Protein AF-A0A512TPG3-F1 (afdb_monomer)

pLDDT: mean 73.17, std 17.02, 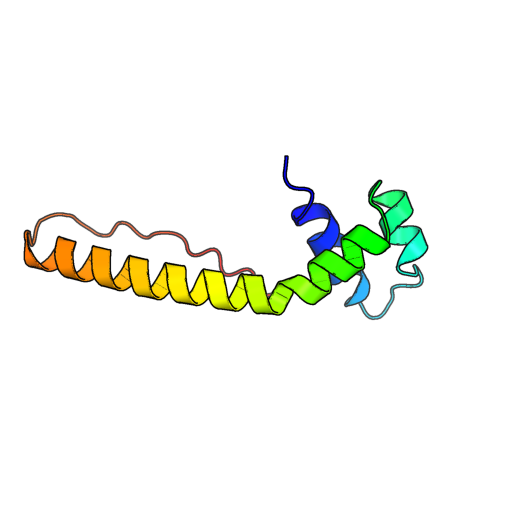range [34.97, 93.75]

Organism: Clostridium butyricum (NCBI:txid1492)

Radius of gyration: 18.5 Å; Cα contacts (8 Å, |Δi|>4): 23; chains: 1; bounding box: 44×24×42 Å

Nearest PDB structures (foldseek):
  8ejv-assembly1_B  TM=5.593E-01  e=1.481E+00  Pseudomonas putida KT2440
  5mym-assembly2_C  TM=3.836E-01  e=3.226E+00  Mycobacterium tuberculosis H37Rv
  7k1c-assembly1_B  TM=3.914E-01  e=5.420E+00  Pseudomonas putida DOT-T1E

Solvent-accessible surface area (backbone atoms only — not comparable to full-atom values): 5281 Å² total; per-residue (Å²): 131,83,65,60,65,60,50,48,52,50,56,51,54,68,68,43,92,83,57,85,71,51,71,64,59,51,22,57,74,69,74,47,55,64,71,56,45,54,49,53,58,70,40,43,62,59,49,52,53,48,54,50,53,50,49,54,50,47,52,51,53,48,50,58,51,52,75,75,49,95,77,78,78,86,77,80,74,79,77,77,77,84,81,127

Sequence (84 aa):
MSSGWKFQVIQ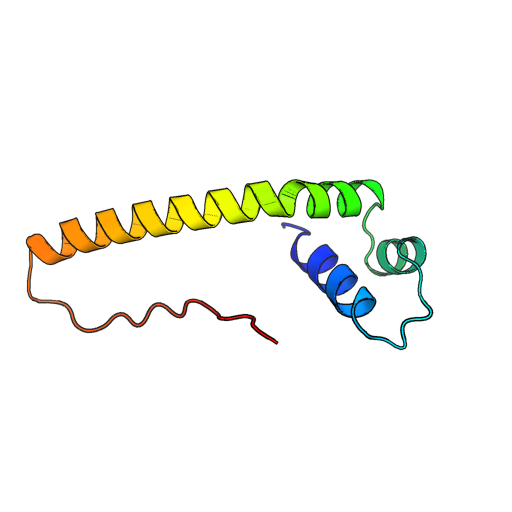ETLREDDNLLNISMLCDIAGVSRSGYYRWIKAEDVRREKENKDRESFDLILKAYNQRGSKYKQGKMIVRKINH

Mean predicted aligned error: 12.44 Å

Secondary structure (DSSP, 8-state):
--THHHHHHHHHHTTSTT----HHHHHHHHT--HHHHHHHHHTHHHHHHHHHHHHHHHHHHHHHHHHT-TT-------------

Structure (mmCIF, N/CA/C/O backbone):
data_AF-A0A512TPG3-F1
#
_entry.id   AF-A0A512TPG3-F1
#
loop_
_atom_site.group_PDB
_atom_site.id
_atom_site.type_symbol
_atom_site.label_atom_id
_atom_site.label_alt_id
_atom_site.label_comp_id
_atom_site.label_asym_id
_atom_site.label_entity_id
_atom_site.label_seq_id
_atom_site.pdbx_PDB_ins_code
_atom_site.Cartn_x
_atom_site.Cartn_y
_atom_site.Cartn_z
_atom_site.occupancy
_atom_site.B_iso_or_equiv
_atom_site.auth_seq_id
_atom_site.auth_comp_id
_atom_site.auth_asym_id
_atom_site.auth_atom_id
_atom_site.pdbx_PDB_model_num
ATOM 1 N N . MET A 1 1 ? -12.088 0.536 -8.931 1.00 45.44 1 MET A N 1
ATOM 2 C CA . MET A 1 1 ? -11.623 -0.726 -8.313 1.00 45.44 1 MET A CA 1
ATOM 3 C C . MET A 1 1 ? -10.229 -0.487 -7.754 1.00 45.44 1 MET A C 1
ATOM 5 O O . MET A 1 1 ? -9.359 -0.092 -8.516 1.00 45.44 1 MET A O 1
ATOM 9 N N . SER A 1 2 ? -10.030 -0.598 -6.439 1.00 61.03 2 SER A N 1
ATOM 10 C CA . SER A 1 2 ? -8.730 -0.305 -5.817 1.00 61.03 2 SER A CA 1
ATOM 11 C C . SER A 1 2 ? -7.714 -1.392 -6.183 1.00 61.03 2 SER A C 1
ATOM 13 O O . SER A 1 2 ? -7.908 -2.554 -5.836 1.00 61.03 2 SER A O 1
ATOM 15 N N . SER A 1 3 ? -6.623 -1.029 -6.863 1.00 70.75 3 SER A N 1
ATOM 16 C CA . SER A 1 3 ? -5.519 -1.940 -7.220 1.00 70.75 3 SER A CA 1
ATOM 17 C C . SER A 1 3 ? -4.681 -2.398 -6.014 1.00 70.75 3 SER A C 1
ATOM 19 O O . SER A 1 3 ? -3.646 -3.027 -6.201 1.00 70.75 3 SER A O 1
ATOM 21 N N . GLY A 1 4 ? -5.104 -2.093 -4.779 1.00 82.06 4 GLY A N 1
ATOM 22 C CA . GLY A 1 4 ? -4.371 -2.409 -3.549 1.00 82.06 4 GLY A CA 1
ATOM 23 C C . GLY A 1 4 ? -4.049 -3.894 -3.378 1.00 82.06 4 GLY A C 1
ATOM 24 O O . GLY A 1 4 ? -2.954 -4.223 -2.937 1.00 82.06 4 GLY A O 1
ATOM 25 N N . TRP A 1 5 ? -4.958 -4.781 -3.792 1.00 88.12 5 TRP A N 1
ATOM 26 C CA . TRP A 1 5 ? -4.741 -6.229 -3.718 1.00 88.12 5 TRP A CA 1
ATOM 27 C C . TRP A 1 5 ? -3.620 -6.702 -4.655 1.00 88.12 5 TRP A C 1
ATOM 29 O O . TRP A 1 5 ? -2.872 -7.602 -4.295 1.00 88.12 5 TRP A O 1
ATOM 39 N N . LYS A 1 6 ? -3.440 -6.057 -5.820 1.00 90.69 6 LYS A N 1
ATOM 40 C CA . LYS A 1 6 ? -2.339 -6.371 -6.744 1.00 90.69 6 LYS A CA 1
ATOM 41 C C . LYS A 1 6 ? -0.986 -6.064 -6.108 1.00 90.69 6 LYS A C 1
ATOM 43 O O . LYS A 1 6 ? -0.072 -6.869 -6.197 1.00 90.69 6 LYS A O 1
ATOM 48 N N . PHE A 1 7 ? -0.872 -4.918 -5.436 1.00 91.38 7 PHE A N 1
ATOM 49 C CA . PHE A 1 7 ? 0.353 -4.548 -4.726 1.00 91.38 7 PHE A CA 1
ATOM 50 C C . PHE A 1 7 ? 0.633 -5.461 -3.528 1.00 91.38 7 PHE A C 1
ATOM 52 O O . PHE A 1 7 ? 1.793 -5.755 -3.261 1.00 91.38 7 PHE A O 1
ATOM 59 N N . GLN A 1 8 ? -0.413 -5.946 -2.851 1.00 89.50 8 GLN A N 1
ATOM 60 C CA . GLN A 1 8 ? -0.272 -6.934 -1.781 1.00 89.50 8 GLN A CA 1
ATOM 61 C C . GLN A 1 8 ? 0.294 -8.258 -2.304 1.00 89.50 8 GLN A C 1
ATOM 63 O O . GLN A 1 8 ? 1.254 -8.752 -1.728 1.00 89.50 8 GLN A O 1
ATOM 68 N N . VAL A 1 9 ? -0.237 -8.782 -3.416 1.00 90.69 9 VAL A N 1
ATOM 69 C CA . VAL A 1 9 ? 0.294 -10.005 -4.044 1.00 90.69 9 VAL A CA 1
ATOM 70 C C . VAL A 1 9 ? 1.763 -9.819 -4.430 1.00 90.69 9 VAL A C 1
ATOM 72 O O . VAL A 1 9 ? 2.579 -10.653 -4.069 1.00 90.69 9 VAL A O 1
ATOM 75 N N . ILE A 1 10 ? 2.127 -8.693 -5.063 1.00 90.25 10 ILE A N 1
ATOM 76 C CA . ILE A 1 10 ? 3.532 -8.382 -5.403 1.00 90.25 10 ILE A CA 1
ATOM 77 C C . ILE A 1 10 ? 4.429 -8.400 -4.154 1.00 90.25 10 ILE A C 1
ATOM 79 O O . ILE A 1 10 ? 5.518 -8.963 -4.194 1.00 90.25 10 ILE A O 1
ATOM 83 N N . GLN A 1 11 ? 3.981 -7.788 -3.054 1.00 90.25 11 GLN A N 1
ATOM 84 C CA . GLN A 1 11 ? 4.735 -7.731 -1.800 1.00 90.25 11 GLN A CA 1
ATOM 85 C C . GLN A 1 11 ? 4.896 -9.113 -1.152 1.00 90.25 11 GLN A C 1
ATOM 87 O O . GLN A 1 11 ? 5.923 -9.373 -0.534 1.00 90.25 11 GLN A O 1
ATOM 92 N N . GLU A 1 12 ? 3.900 -9.987 -1.278 1.00 88.44 12 GLU A N 1
ATOM 93 C CA . GLU A 1 12 ? 3.949 -11.346 -0.738 1.00 88.44 12 GLU A CA 1
ATOM 94 C C . GLU A 1 12 ? 4.888 -12.236 -1.550 1.00 88.44 12 GLU A C 1
ATOM 96 O O . GLU A 1 12 ? 5.779 -12.854 -0.980 1.00 88.44 12 GLU A O 1
ATOM 101 N N . THR A 1 13 ? 4.801 -12.177 -2.883 1.00 87.88 13 THR A N 1
ATOM 102 C CA . THR A 1 13 ? 5.723 -12.894 -3.775 1.00 87.88 13 THR A CA 1
ATOM 103 C C . THR A 1 13 ? 7.177 -12.462 -3.553 1.00 87.88 13 THR A C 1
ATOM 105 O O . THR A 1 13 ? 8.088 -13.265 -3.693 1.00 87.88 13 THR A O 1
ATOM 108 N N . LEU A 1 14 ? 7.442 -11.201 -3.187 1.00 85.94 14 LEU A N 1
ATOM 109 C CA . LEU A 1 14 ? 8.798 -10.730 -2.855 1.00 85.94 14 LEU A CA 1
ATOM 110 C C . LEU A 1 14 ? 9.334 -11.242 -1.510 1.00 85.94 14 LEU A C 1
ATOM 112 O O . LEU A 1 14 ? 10.534 -11.131 -1.275 1.00 85.94 14 LEU A O 1
ATOM 116 N N . ARG A 1 15 ? 8.472 -11.736 -0.614 1.00 83.62 15 ARG A N 1
ATOM 117 C CA . ARG A 1 15 ? 8.874 -12.304 0.683 1.00 83.62 15 ARG A CA 1
ATOM 118 C C . ARG A 1 15 ? 9.206 -13.792 0.602 1.00 83.62 15 ARG A C 1
ATOM 120 O O . ARG A 1 15 ? 9.764 -14.319 1.555 1.00 83.62 15 ARG A O 1
ATOM 127 N N . GLU A 1 16 ? 8.850 -14.455 -0.494 1.00 83.69 16 GLU A N 1
ATOM 128 C CA . GLU A 1 16 ? 9.227 -15.843 -0.746 1.00 83.69 16 GLU A CA 1
ATOM 129 C C . GLU A 1 16 ? 10.721 -15.910 -1.113 1.00 83.69 16 GLU A C 1
ATOM 131 O O . GLU A 1 16 ? 11.169 -15.230 -2.038 1.00 83.69 16 GLU A O 1
ATOM 136 N N . ASP A 1 17 ? 11.491 -16.721 -0.377 1.00 59.66 17 ASP A N 1
ATOM 137 C CA . ASP A 1 17 ? 12.966 -16.778 -0.437 1.00 59.66 17 ASP A CA 1
ATOM 138 C C . ASP A 1 17 ? 13.537 -17.185 -1.817 1.00 59.66 17 ASP A C 1
ATOM 140 O O . ASP A 1 17 ? 14.701 -16.908 -2.102 1.00 59.66 17 ASP A O 1
ATOM 144 N N . ASP A 1 18 ? 12.726 -17.780 -2.701 1.00 63.41 18 ASP A N 1
ATOM 145 C CA . ASP A 1 18 ? 13.130 -18.271 -4.033 1.00 63.41 18 ASP A CA 1
ATOM 146 C C . ASP A 1 18 ? 12.738 -17.338 -5.197 1.00 63.41 18 ASP A C 1
ATOM 148 O O . ASP A 1 18 ? 12.766 -17.719 -6.374 1.00 63.41 18 ASP A O 1
ATOM 152 N N . ASN A 1 19 ? 12.351 -16.093 -4.911 1.00 64.06 19 ASN A N 1
ATOM 153 C CA . ASN A 1 19 ? 11.855 -15.219 -5.965 1.00 64.06 19 ASN A CA 1
ATOM 154 C C . ASN A 1 19 ? 12.979 -14.567 -6.796 1.00 64.06 19 ASN A C 1
ATOM 156 O O . ASN A 1 19 ? 13.624 -13.600 -6.392 1.00 64.06 19 ASN A O 1
ATOM 160 N N . LEU A 1 20 ? 13.154 -15.057 -8.026 1.00 67.44 20 LEU A N 1
ATOM 161 C CA . LEU A 1 20 ? 14.065 -14.502 -9.037 1.00 67.44 20 LEU A CA 1
ATOM 162 C C . LEU A 1 20 ? 13.495 -13.264 -9.762 1.00 67.44 20 LEU A C 1
ATOM 164 O O . LEU A 1 20 ? 14.203 -12.619 -10.544 1.00 67.44 20 LEU A O 1
ATOM 168 N N . LEU A 1 21 ? 12.216 -12.929 -9.550 1.00 76.31 21 LEU A N 1
ATOM 169 C CA . LEU A 1 21 ? 11.552 -11.812 -10.218 1.00 76.31 21 LEU A CA 1
ATOM 170 C C . LEU A 1 21 ? 11.759 -10.513 -9.440 1.00 76.31 21 LEU A C 1
ATOM 172 O O . LEU A 1 21 ? 11.336 -10.355 -8.296 1.00 76.31 21 LEU A O 1
ATOM 176 N N . ASN A 1 22 ? 12.355 -9.524 -10.102 1.00 83.25 22 ASN A N 1
ATOM 177 C CA . ASN A 1 22 ? 12.481 -8.191 -9.525 1.00 83.25 22 ASN A CA 1
ATOM 178 C C . ASN A 1 22 ? 11.143 -7.421 -9.564 1.00 83.25 22 ASN A C 1
ATOM 180 O O . ASN A 1 22 ? 10.247 -7.708 -10.361 1.00 83.25 22 ASN A O 1
ATOM 184 N N . ILE A 1 23 ? 11.040 -6.370 -8.743 1.00 86.00 23 ILE A N 1
ATOM 185 C CA . ILE A 1 23 ? 9.846 -5.512 -8.602 1.00 86.00 23 ILE A CA 1
ATOM 186 C C . ILE A 1 23 ? 9.307 -5.009 -9.952 1.00 86.00 23 ILE A C 1
ATOM 188 O O . ILE A 1 23 ? 8.094 -4.872 -10.111 1.00 86.00 23 ILE A O 1
ATOM 192 N N . SER A 1 24 ? 10.181 -4.722 -10.924 1.00 87.12 24 SER A N 1
ATOM 193 C CA . SER A 1 24 ? 9.750 -4.218 -12.234 1.00 87.12 24 SER A CA 1
ATOM 194 C C . SER A 1 24 ? 8.970 -5.282 -13.000 1.00 87.12 24 SER A C 1
ATOM 196 O O . SER A 1 24 ? 7.866 -5.000 -13.449 1.00 87.12 24 SER A O 1
ATOM 198 N N . MET A 1 25 ? 9.479 -6.517 -13.035 1.00 89.31 25 MET A N 1
ATOM 199 C CA . MET A 1 25 ? 8.799 -7.646 -13.676 1.00 89.31 25 MET A CA 1
ATOM 200 C C . MET A 1 25 ? 7.434 -7.916 -13.039 1.00 89.31 25 MET A C 1
ATOM 202 O O . MET A 1 25 ? 6.442 -8.073 -13.743 1.00 89.31 25 MET A O 1
ATOM 206 N N . LEU A 1 26 ? 7.351 -7.904 -11.707 1.00 90.00 26 LEU A N 1
ATOM 207 C CA . LEU A 1 26 ? 6.090 -8.131 -10.994 1.00 90.00 26 LEU A CA 1
ATOM 208 C C . LEU A 1 26 ? 5.063 -7.014 -11.240 1.00 90.00 26 LEU A C 1
ATOM 210 O O . LEU A 1 26 ? 3.872 -7.288 -11.401 1.00 90.00 26 LEU A O 1
ATOM 214 N N . CYS A 1 27 ? 5.510 -5.755 -11.308 1.00 92.06 27 CYS A N 1
ATOM 215 C CA . CYS A 1 27 ? 4.641 -4.629 -11.653 1.00 92.06 27 CYS A CA 1
ATOM 216 C C . CYS A 1 27 ? 4.108 -4.739 -13.089 1.00 92.06 27 CYS A C 1
ATOM 218 O O . CYS A 1 27 ? 2.917 -4.503 -13.312 1.00 92.06 27 CYS A O 1
ATOM 220 N N . ASP A 1 28 ? 4.962 -5.143 -14.031 1.00 92.31 28 ASP A N 1
ATOM 221 C CA . ASP A 1 28 ? 4.595 -5.318 -15.436 1.00 92.31 28 ASP A CA 1
ATOM 222 C C . ASP A 1 28 ? 3.579 -6.462 -15.601 1.00 92.31 28 ASP A C 1
ATOM 224 O O . ASP A 1 28 ? 2.537 -6.269 -16.229 1.00 92.31 28 ASP A O 1
ATOM 228 N N . ILE A 1 29 ? 3.805 -7.609 -14.944 1.00 91.25 29 ILE A N 1
ATOM 229 C CA . ILE A 1 29 ? 2.878 -8.758 -14.933 1.00 91.25 29 ILE A CA 1
ATOM 230 C C . ILE A 1 29 ? 1.513 -8.368 -14.344 1.00 91.25 29 ILE A C 1
ATOM 232 O O . ILE A 1 29 ? 0.466 -8.712 -14.891 1.00 91.25 29 ILE A O 1
ATOM 236 N N . ALA A 1 30 ? 1.497 -7.625 -13.236 1.00 89.25 30 ALA A N 1
ATOM 237 C CA . ALA A 1 30 ? 0.260 -7.199 -12.581 1.00 89.25 30 ALA A CA 1
ATOM 238 C C . ALA A 1 30 ? -0.459 -6.037 -13.306 1.00 89.25 30 ALA A C 1
ATOM 240 O O . ALA A 1 30 ? -1.594 -5.676 -12.941 1.00 89.25 30 ALA A O 1
ATOM 241 N N . GLY A 1 31 ? 0.181 -5.435 -14.316 1.00 92.75 31 GLY A N 1
ATOM 242 C CA . GLY A 1 31 ? -0.324 -4.276 -15.049 1.00 92.75 31 GLY A CA 1
ATOM 243 C C . GLY A 1 31 ? -0.472 -3.041 -14.158 1.00 92.75 31 GLY A C 1
ATOM 244 O O . GLY A 1 31 ? -1.500 -2.360 -14.199 1.00 92.75 31 GLY A O 1
ATOM 245 N N . VAL A 1 32 ? 0.508 -2.790 -13.288 1.00 93.06 32 VAL A N 1
ATOM 246 C CA . VAL A 1 32 ? 0.551 -1.633 -12.381 1.00 93.06 32 VAL A CA 1
ATOM 247 C C . VAL A 1 32 ? 1.859 -0.870 -12.547 1.00 93.06 32 VAL A C 1
ATOM 249 O O . VAL A 1 32 ? 2.875 -1.421 -12.951 1.00 93.06 32 VAL A O 1
ATOM 252 N N . SER A 1 33 ? 1.870 0.420 -12.209 1.00 93.75 33 SER A N 1
ATOM 253 C CA . SER A 1 33 ? 3.111 1.191 -12.259 1.00 93.75 33 SER A CA 1
ATOM 254 C C . SER A 1 33 ? 3.992 0.922 -11.037 1.00 93.75 33 SER A C 1
ATOM 256 O O . SER A 1 33 ? 3.514 0.851 -9.901 1.00 93.75 33 SER A O 1
ATOM 258 N N . ARG A 1 34 ? 5.311 0.900 -11.258 1.00 91.94 34 ARG A N 1
ATOM 259 C CA . ARG A 1 34 ? 6.318 0.847 -10.183 1.00 91.94 34 ARG A CA 1
ATOM 260 C C . ARG A 1 34 ? 6.162 1.995 -9.184 1.00 91.94 34 ARG A C 1
ATOM 262 O O . ARG A 1 34 ? 6.262 1.804 -7.977 1.00 91.94 34 ARG A O 1
ATOM 269 N N . SER A 1 35 ? 5.858 3.198 -9.673 1.00 91.56 35 SER A N 1
ATOM 270 C CA . SER A 1 35 ? 5.596 4.360 -8.815 1.00 91.56 35 SER A CA 1
ATOM 271 C C . SER A 1 35 ? 4.339 4.183 -7.956 1.00 91.56 35 SER A C 1
ATOM 273 O O . SER A 1 35 ? 4.309 4.640 -6.814 1.00 91.56 35 SER A O 1
ATOM 275 N N . GLY A 1 36 ? 3.317 3.490 -8.469 1.00 90.19 36 GLY A N 1
ATOM 276 C CA . GLY A 1 36 ? 2.134 3.096 -7.709 1.00 90.19 36 GLY A CA 1
ATOM 277 C C . GLY A 1 36 ? 2.473 2.117 -6.587 1.00 90.19 36 GLY A C 1
ATOM 278 O O . GLY A 1 36 ? 2.023 2.316 -5.460 1.00 90.19 36 GLY A O 1
ATOM 279 N N . TYR A 1 37 ? 3.332 1.137 -6.870 1.00 90.62 37 TYR A N 1
ATOM 280 C CA . TYR A 1 37 ? 3.816 0.176 -5.880 1.00 90.62 37 TYR A CA 1
ATOM 281 C C . TYR A 1 37 ? 4.564 0.856 -4.723 1.00 90.62 37 TYR A C 1
ATOM 283 O O . TYR A 1 37 ? 4.179 0.701 -3.565 1.00 90.62 37 TYR A O 1
ATOM 291 N N . TYR A 1 38 ? 5.558 1.706 -5.004 1.00 90.31 38 TYR A N 1
ATOM 292 C CA . TYR A 1 38 ? 6.293 2.406 -3.940 1.00 90.31 38 TYR A CA 1
ATOM 293 C C . TYR A 1 38 ? 5.419 3.375 -3.136 1.00 90.31 38 TYR A C 1
ATOM 295 O O . TYR A 1 38 ? 5.599 3.520 -1.927 1.00 90.31 38 TYR A O 1
ATOM 303 N N . ARG A 1 39 ? 4.437 4.021 -3.778 1.00 89.50 39 ARG A N 1
ATOM 304 C CA . ARG A 1 39 ? 3.434 4.831 -3.071 1.00 89.50 39 ARG A CA 1
ATOM 305 C C . ARG A 1 39 ? 2.583 3.985 -2.131 1.00 89.50 3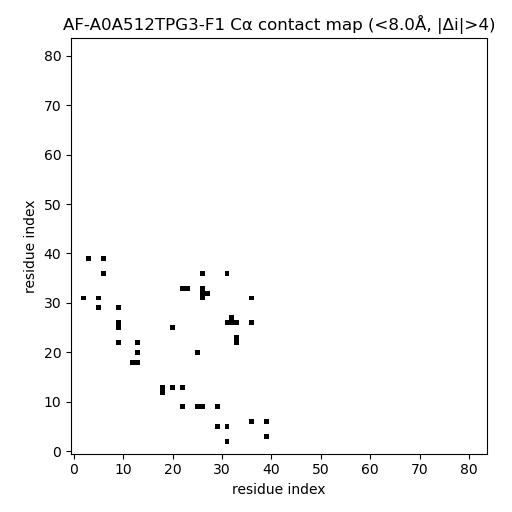9 ARG A C 1
ATOM 307 O O . ARG A 1 39 ? 2.300 4.429 -1.025 1.00 89.50 39 ARG A O 1
ATOM 314 N N . TRP A 1 40 ? 2.185 2.790 -2.560 1.00 89.75 40 TRP A N 1
ATOM 315 C CA . TRP A 1 40 ? 1.409 1.859 -1.747 1.00 89.75 40 TRP A CA 1
ATOM 316 C C . TRP A 1 40 ? 2.206 1.347 -0.538 1.00 89.75 40 TRP A C 1
ATOM 318 O O . TRP A 1 40 ? 1.658 1.319 0.566 1.00 89.75 40 TRP A O 1
ATOM 328 N N . ILE A 1 41 ? 3.498 1.045 -0.721 1.00 88.19 41 ILE A N 1
ATOM 329 C CA . ILE A 1 41 ? 4.430 0.709 0.370 1.00 88.19 41 ILE A CA 1
ATOM 330 C C . ILE A 1 41 ? 4.559 1.883 1.347 1.00 88.19 41 ILE A C 1
ATOM 332 O O . ILE A 1 41 ? 4.320 1.724 2.535 1.00 88.19 41 ILE A O 1
ATOM 336 N N . LYS A 1 42 ? 4.840 3.098 0.860 1.00 86.94 42 LYS A N 1
ATOM 337 C CA . LYS A 1 42 ? 4.978 4.286 1.724 1.00 86.94 42 LYS A CA 1
ATOM 338 C C . LYS A 1 42 ? 3.687 4.636 2.473 1.00 86.94 42 LYS A C 1
ATOM 340 O O . LYS A 1 42 ? 3.723 5.203 3.558 1.00 86.94 42 LYS A O 1
ATOM 345 N N . ALA A 1 43 ? 2.539 4.323 1.882 1.00 85.00 43 ALA A N 1
ATOM 346 C CA . ALA A 1 43 ? 1.240 4.502 2.510 1.00 85.00 43 ALA A CA 1
ATOM 347 C C . ALA A 1 43 ? 0.864 3.349 3.459 1.00 85.00 43 ALA A C 1
ATOM 349 O O . ALA A 1 43 ? -0.233 3.383 4.005 1.00 85.00 43 ALA A O 1
ATOM 350 N N . GLU A 1 44 ? 1.695 2.315 3.642 1.00 80.00 44 GLU A N 1
ATOM 351 C CA . GLU A 1 44 ? 1.424 1.217 4.583 1.00 80.00 44 GLU A CA 1
ATOM 352 C C . GLU A 1 44 ? 1.259 1.729 6.015 1.00 80.00 44 GLU A C 1
ATOM 354 O O . GLU A 1 44 ? 0.249 1.421 6.646 1.00 80.00 44 GLU A O 1
ATOM 359 N N . ASP A 1 45 ? 2.167 2.582 6.488 1.00 74.12 45 ASP A N 1
ATOM 360 C CA . ASP A 1 45 ? 2.101 3.129 7.847 1.00 74.12 45 ASP A CA 1
ATOM 361 C C . ASP A 1 45 ? 0.854 3.994 8.055 1.00 74.12 45 ASP A C 1
ATOM 363 O O . ASP A 1 45 ? 0.130 3.836 9.036 1.00 74.12 45 ASP A O 1
ATOM 367 N N . VAL A 1 46 ? 0.535 4.844 7.074 1.00 76.88 46 VAL A N 1
ATOM 368 C CA . VAL A 1 46 ? -0.669 5.691 7.097 1.00 76.88 46 VAL A CA 1
ATOM 369 C C . VAL A 1 46 ? -1.945 4.842 7.059 1.00 76.88 46 VAL A C 1
ATOM 371 O O . VAL A 1 46 ? -2.919 5.151 7.746 1.00 76.88 46 VAL A O 1
ATOM 374 N N . ARG A 1 47 ? -1.959 3.755 6.273 1.00 76.25 47 ARG A N 1
ATOM 375 C CA . ARG A 1 47 ? -3.077 2.798 6.244 1.00 76.25 47 ARG A CA 1
ATOM 376 C C . ARG A 1 47 ? -3.233 2.101 7.591 1.00 76.25 47 ARG A C 1
ATOM 378 O O . ARG A 1 47 ? -4.349 2.042 8.093 1.00 76.25 47 ARG A O 1
ATOM 385 N N . ARG A 1 48 ? -2.136 1.640 8.195 1.00 70.50 48 ARG A N 1
ATOM 386 C CA . ARG A 1 48 ? -2.137 0.969 9.502 1.00 70.50 48 ARG A CA 1
ATOM 387 C C . ARG A 1 48 ? -2.619 1.899 10.616 1.00 70.50 48 ARG A C 1
ATOM 389 O O . ARG A 1 48 ? -3.427 1.493 11.445 1.00 70.50 48 ARG A O 1
ATOM 396 N N . GLU A 1 49 ? -2.178 3.155 10.618 1.00 72.75 49 GLU A N 1
ATOM 397 C CA . GLU A 1 49 ? -2.637 4.160 11.583 1.00 72.75 49 GLU A CA 1
ATOM 398 C C . GLU A 1 49 ? -4.133 4.458 11.417 1.00 72.75 49 GLU A C 1
ATOM 400 O O . GLU A 1 49 ? -4.867 4.543 12.402 1.00 72.75 49 GLU A O 1
ATOM 405 N N . LYS A 1 50 ? -4.608 4.565 10.172 1.00 73.50 50 LYS A N 1
ATOM 406 C CA . LYS A 1 50 ? -6.031 4.754 9.884 1.00 73.50 50 LYS A C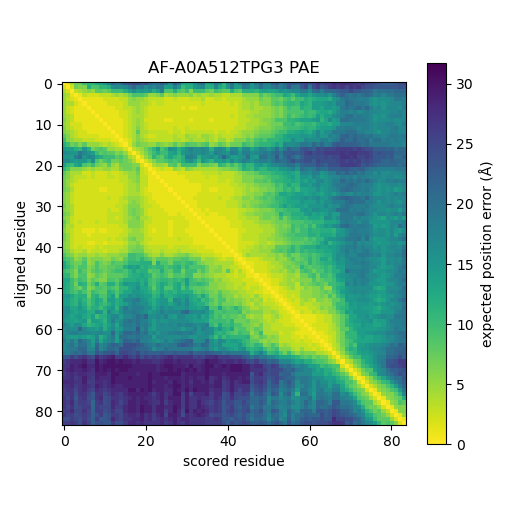A 1
ATOM 407 C C . LYS A 1 50 ? -6.869 3.551 10.321 1.00 73.50 50 LYS A C 1
ATOM 409 O O . LYS A 1 50 ? -7.885 3.746 10.975 1.00 73.50 50 LYS A O 1
ATOM 414 N N . GLU A 1 51 ? -6.428 2.328 10.035 1.00 73.44 51 GLU A N 1
ATOM 415 C CA . GLU A 1 51 ? -7.107 1.108 10.492 1.00 73.44 51 GLU A CA 1
ATOM 416 C C . GLU A 1 51 ? -7.168 1.019 12.023 1.00 73.44 51 GLU A C 1
ATOM 418 O O . GLU A 1 51 ? -8.184 0.595 12.571 1.00 73.44 51 GLU A O 1
ATOM 423 N N . ASN A 1 52 ? -6.121 1.455 12.730 1.00 70.00 52 ASN A N 1
ATOM 424 C CA . ASN A 1 52 ? -6.131 1.522 14.192 1.00 70.00 52 ASN A CA 1
ATOM 425 C C . ASN A 1 52 ? -7.136 2.560 14.711 1.00 70.00 52 ASN A C 1
ATOM 427 O O . ASN A 1 52 ? -7.926 2.243 15.598 1.00 70.00 52 ASN A O 1
ATOM 431 N N . LYS A 1 53 ? -7.177 3.761 14.122 1.00 69.62 53 LYS A N 1
ATOM 432 C CA . LYS A 1 53 ? -8.168 4.796 14.480 1.00 69.62 53 LYS A CA 1
ATOM 433 C C . LYS A 1 53 ? -9.602 4.358 14.178 1.00 69.62 53 LYS A C 1
ATOM 435 O O . LYS A 1 53 ? -10.512 4.637 14.962 1.00 69.62 53 LYS A O 1
ATOM 440 N N . ASP A 1 54 ? -9.809 3.643 13.075 1.00 70.00 54 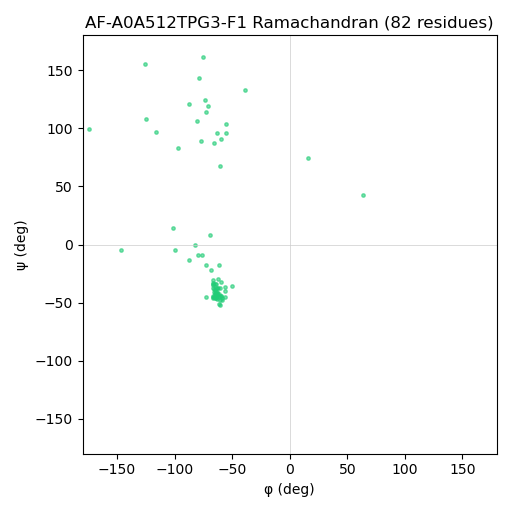ASP A N 1
ATOM 441 C CA . ASP A 1 54 ? -11.111 3.083 12.710 1.00 70.00 54 ASP A CA 1
ATOM 442 C C . ASP A 1 54 ? -11.534 1.989 13.708 1.00 70.00 54 ASP A C 1
ATOM 444 O O . ASP A 1 54 ? -12.703 1.939 14.092 1.00 70.00 54 ASP A O 1
ATOM 448 N N . ARG A 1 55 ? -10.597 1.162 14.204 1.00 70.94 55 ARG A N 1
ATOM 449 C CA . ARG A 1 55 ? -10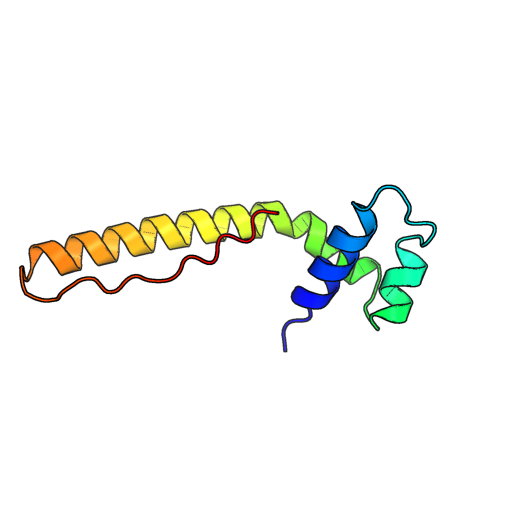.859 0.193 15.289 1.00 70.94 55 ARG A CA 1
ATOM 450 C C . ARG A 1 55 ? -11.230 0.875 16.599 1.00 70.94 55 ARG A C 1
ATOM 452 O O . ARG A 1 55 ? -12.205 0.472 17.221 1.00 70.94 55 ARG A O 1
ATOM 459 N N . GLU A 1 56 ? -10.499 1.909 17.006 1.00 73.69 56 GLU A N 1
ATOM 460 C CA . GLU A 1 56 ? -10.813 2.663 18.227 1.00 73.69 56 GLU A CA 1
ATOM 461 C C . GLU A 1 56 ? -12.194 3.323 18.133 1.00 73.69 56 GLU A C 1
ATOM 463 O O . GLU A 1 56 ? -12.999 3.245 19.064 1.00 73.69 56 GLU A O 1
ATOM 468 N N . SER A 1 57 ? -12.505 3.912 16.978 1.00 66.81 57 SER A N 1
ATOM 469 C CA . SER A 1 57 ? -13.817 4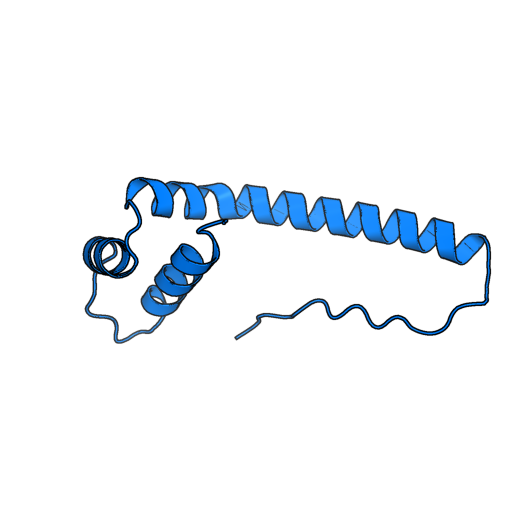.503 16.704 1.00 66.81 57 SER A CA 1
ATOM 470 C C . SER A 1 57 ? -14.922 3.448 16.717 1.00 66.81 57 SER A C 1
ATOM 472 O O . SER A 1 57 ? -15.988 3.669 17.296 1.00 66.81 57 SER A O 1
ATOM 474 N N . PHE A 1 58 ? -14.665 2.276 16.132 1.00 74.06 58 PHE A N 1
ATOM 475 C CA . PHE A 1 58 ? -15.587 1.149 16.170 1.00 74.06 58 PHE A CA 1
ATOM 476 C C . PHE A 1 58 ? -15.836 0.666 17.603 1.00 74.06 58 PHE A C 1
ATOM 478 O O . PHE A 1 58 ? -16.989 0.484 17.989 1.00 74.06 58 PHE A O 1
ATOM 485 N N . ASP A 1 59 ? -14.791 0.523 18.418 1.00 75.50 59 ASP A N 1
ATOM 486 C CA . ASP A 1 59 ? -14.909 0.114 19.819 1.00 75.50 59 ASP A CA 1
ATOM 487 C C . ASP A 1 59 ? -15.714 1.122 20.644 1.00 75.50 59 ASP A C 1
ATOM 489 O O . ASP A 1 59 ? -16.500 0.730 21.510 1.00 75.50 59 ASP A O 1
ATOM 493 N N . LEU A 1 60 ? -15.566 2.422 20.376 1.00 77.88 60 LEU A N 1
ATOM 494 C CA . LEU A 1 60 ? -16.369 3.466 21.015 1.00 77.88 60 LEU A CA 1
ATOM 495 C C . LEU A 1 60 ? -17.846 3.383 20.609 1.00 77.88 60 LEU A C 1
ATOM 497 O O . LEU A 1 60 ? -18.720 3.437 21.478 1.00 77.88 60 LEU A O 1
ATOM 501 N N . ILE A 1 61 ? -18.134 3.189 19.317 1.00 77.50 61 ILE A N 1
ATOM 502 C CA . ILE A 1 61 ? -19.503 2.989 18.815 1.00 77.50 61 ILE A CA 1
ATOM 503 C C . ILE A 1 61 ? -20.112 1.722 19.428 1.00 77.50 61 ILE A C 1
ATOM 505 O O . ILE A 1 61 ? -21.247 1.752 19.904 1.00 77.50 61 ILE A O 1
ATOM 509 N N . LEU A 1 62 ? -19.353 0.626 19.483 1.00 76.38 62 LEU A N 1
ATOM 510 C CA . LEU A 1 62 ? -19.781 -0.639 20.073 1.00 76.38 62 LEU A CA 1
ATOM 511 C C . LEU A 1 62 ? -20.059 -0.496 21.575 1.00 76.38 62 LEU A C 1
ATOM 513 O O . LEU A 1 62 ? -21.080 -0.984 22.057 1.00 76.38 62 LEU A O 1
ATOM 517 N N . LYS A 1 63 ? -19.200 0.207 22.322 1.00 75.19 63 LYS A N 1
ATOM 518 C CA . LYS A 1 63 ? -19.423 0.508 23.746 1.00 75.19 63 LYS A CA 1
ATOM 519 C C . LYS A 1 63 ? -20.704 1.317 23.953 1.00 75.19 63 LYS A C 1
ATOM 521 O O . LYS A 1 63 ? -21.518 0.941 24.794 1.00 75.19 63 LYS A O 1
ATOM 526 N N . ALA A 1 64 ? -20.914 2.377 23.173 1.00 73.75 64 ALA A N 1
ATOM 527 C CA . ALA A 1 64 ? -22.119 3.203 23.257 1.00 73.75 64 ALA A CA 1
ATOM 528 C C . ALA A 1 64 ? -23.393 2.425 22.879 1.00 73.75 64 ALA A C 1
ATOM 530 O O . ALA A 1 64 ? -24.436 2.589 23.515 1.00 73.75 64 ALA A O 1
ATOM 531 N N . TYR A 1 65 ? -23.303 1.541 21.882 1.00 66.56 65 TYR A N 1
ATOM 532 C CA . TYR A 1 65 ? -24.391 0.651 21.480 1.00 66.56 65 TYR A CA 1
ATOM 533 C C . TYR A 1 65 ? -24.736 -0.361 22.586 1.00 66.56 65 TYR A C 1
ATOM 535 O O . TYR A 1 65 ? -25.901 -0.505 22.957 1.00 66.56 65 TYR A O 1
ATOM 543 N N . ASN A 1 66 ? -23.724 -0.996 23.187 1.00 66.19 66 ASN A N 1
ATOM 544 C CA . ASN A 1 66 ? -23.900 -1.988 24.253 1.00 66.19 66 ASN A CA 1
ATOM 545 C C . ASN A 1 66 ? -24.464 -1.386 25.552 1.00 66.19 66 ASN A C 1
ATOM 547 O O . ASN A 1 66 ? -25.210 -2.059 26.259 1.00 66.19 66 ASN A O 1
ATOM 551 N N . GLN A 1 67 ? -24.174 -0.116 25.854 1.00 64.44 67 GLN A N 1
ATOM 552 C CA . GLN A 1 67 ? -24.734 0.586 27.018 1.00 64.44 67 GLN A CA 1
ATOM 553 C C . GLN A 1 67 ? -26.246 0.849 26.911 1.00 64.44 67 GLN A C 1
ATOM 555 O O . GLN A 1 67 ? -26.902 1.042 27.931 1.00 64.44 67 GLN A O 1
ATOM 560 N N . ARG A 1 68 ? -26.817 0.851 25.698 1.00 60.88 68 ARG A N 1
ATOM 561 C CA . ARG A 1 68 ? -28.239 1.163 25.462 1.00 60.88 68 ARG A CA 1
ATOM 562 C C . ARG A 1 68 ? -29.134 -0.064 25.288 1.00 60.88 68 ARG A C 1
ATOM 564 O O . ARG A 1 68 ? -30.350 0.088 25.206 1.00 60.88 68 ARG A O 1
ATOM 571 N N . GLY A 1 69 ? -28.582 -1.277 25.271 1.00 51.25 69 GLY A N 1
ATOM 572 C CA . GLY A 1 69 ? -29.405 -2.475 25.149 1.00 51.25 69 GLY A CA 1
ATOM 573 C C . GLY A 1 69 ? -28.634 -3.780 25.272 1.00 51.25 69 GLY A C 1
ATOM 574 O O . GLY A 1 69 ? -28.114 -4.295 24.285 1.00 51.25 69 GLY A O 1
ATOM 575 N N . SER A 1 70 ? -28.682 -4.387 26.458 1.00 53.31 70 SER A N 1
ATOM 576 C CA . SER A 1 70 ? -28.428 -5.816 26.676 1.00 53.31 70 SER A CA 1
ATOM 577 C C . SER A 1 70 ? -29.419 -6.690 25.892 1.00 53.31 70 SER A C 1
ATOM 579 O O . SER A 1 70 ? -30.262 -7.310 26.528 1.00 53.31 70 SER A O 1
ATOM 581 N N . LYS A 1 71 ? -29.409 -6.739 24.546 1.00 48.34 71 LYS A N 1
ATOM 582 C CA . LYS A 1 71 ? -30.350 -7.612 23.796 1.00 48.34 71 LYS A CA 1
ATOM 583 C C . LYS A 1 71 ? -29.905 -8.247 22.475 1.00 48.34 71 LYS A C 1
ATOM 585 O O . LYS A 1 71 ? -30.656 -9.092 21.996 1.00 48.34 71 LYS A O 1
ATOM 590 N N . TYR A 1 72 ? -28.727 -7.987 21.900 1.00 43.06 72 TYR A N 1
ATOM 591 C CA . TYR A 1 72 ? -28.396 -8.598 20.597 1.00 43.06 72 TYR A CA 1
ATOM 592 C C . TYR A 1 72 ? -27.083 -9.381 20.610 1.00 43.06 72 TYR A C 1
ATOM 594 O O . TYR A 1 72 ? -25.984 -8.846 20.705 1.00 43.06 72 TYR A O 1
ATOM 602 N N . LYS A 1 73 ? -27.273 -10.701 20.547 1.00 41.81 73 LYS A N 1
ATOM 603 C CA . LYS A 1 73 ? -26.302 -11.783 20.395 1.00 41.81 73 LYS A CA 1
ATOM 604 C C . LYS A 1 73 ? -25.164 -11.446 19.425 1.00 41.81 73 LYS A C 1
ATOM 606 O O . LYS A 1 73 ? -25.414 -11.043 18.297 1.00 41.81 73 LYS A O 1
ATOM 611 N N . GLN A 1 74 ? -23.942 -11.733 19.881 1.00 46.44 74 GLN A N 1
ATOM 612 C CA . GLN A 1 74 ? -22.778 -12.212 19.120 1.00 46.44 74 GLN A CA 1
ATOM 613 C C . GLN A 1 74 ? -22.856 -12.052 17.589 1.00 46.44 74 GLN A C 1
ATOM 615 O O . GLN A 1 74 ? -22.968 -13.029 16.851 1.00 46.44 74 GLN A O 1
ATOM 620 N N . GLY A 1 75 ? -22.694 -10.828 17.096 1.00 41.88 75 GLY A N 1
ATOM 621 C CA . GLY A 1 75 ? -22.181 -10.622 15.749 1.00 41.88 75 GLY A CA 1
ATOM 622 C C . GLY A 1 75 ? -20.673 -10.839 15.782 1.00 41.88 75 GLY A C 1
ATOM 623 O O . GLY A 1 75 ? -19.931 -9.894 16.032 1.00 41.88 75 GLY A O 1
ATOM 624 N N . LYS A 1 76 ? -20.200 -12.079 15.581 1.00 48.22 76 LYS A N 1
ATOM 625 C CA . LYS A 1 76 ? -18.787 -12.337 15.256 1.00 48.22 76 LYS A CA 1
ATOM 626 C C . LYS A 1 76 ? -18.474 -11.592 13.954 1.00 48.22 76 LYS A C 1
ATOM 628 O O . LYS A 1 76 ? -18.667 -12.139 12.871 1.00 48.22 76 LYS A O 1
ATOM 633 N N . MET A 1 77 ? -18.011 -10.348 14.040 1.00 45.38 77 MET A N 1
ATOM 634 C CA . MET A 1 77 ? -17.382 -9.711 12.892 1.00 45.38 77 MET A CA 1
ATOM 635 C C . MET A 1 77 ? -16.013 -10.345 12.705 1.00 45.38 77 MET A C 1
ATOM 637 O O . MET A 1 77 ? -15.129 -10.259 13.555 1.00 45.38 77 MET A O 1
ATOM 641 N N . ILE A 1 78 ? -15.890 -11.038 11.581 1.00 47.47 78 ILE A N 1
ATOM 642 C CA . ILE A 1 78 ? -14.674 -11.659 11.089 1.00 47.47 78 ILE A CA 1
ATOM 643 C C . ILE A 1 78 ? -13.698 -10.521 10.770 1.00 47.47 78 ILE A C 1
ATOM 645 O O . ILE A 1 78 ? -13.629 -10.042 9.641 1.00 47.47 78 ILE A O 1
ATOM 649 N N . VAL A 1 79 ? -12.928 -10.074 11.763 1.00 44.78 79 VAL A N 1
ATOM 650 C CA . VAL A 1 79 ? -11.624 -9.470 11.490 1.00 44.78 79 VAL A CA 1
ATOM 651 C C . VAL A 1 79 ? -10.802 -10.583 10.857 1.00 44.78 79 VAL A C 1
ATOM 653 O O . VAL A 1 79 ? -10.301 -11.469 11.549 1.00 44.78 79 VAL A O 1
ATOM 656 N N . ARG A 1 80 ? -10.760 -10.609 9.520 1.00 41.62 80 ARG A N 1
ATOM 657 C CA . ARG A 1 80 ? -9.847 -11.466 8.765 1.00 41.62 80 ARG A CA 1
ATOM 658 C C . ARG A 1 80 ? -8.436 -11.149 9.257 1.00 41.62 80 ARG A C 1
ATOM 660 O O . ARG A 1 80 ? -7.816 -10.189 8.818 1.00 41.62 80 ARG A O 1
ATOM 667 N N . LYS A 1 81 ? -7.951 -11.959 10.200 1.00 46.72 81 LYS A N 1
ATOM 668 C CA . LYS A 1 81 ? -6.530 -12.240 10.358 1.00 46.72 81 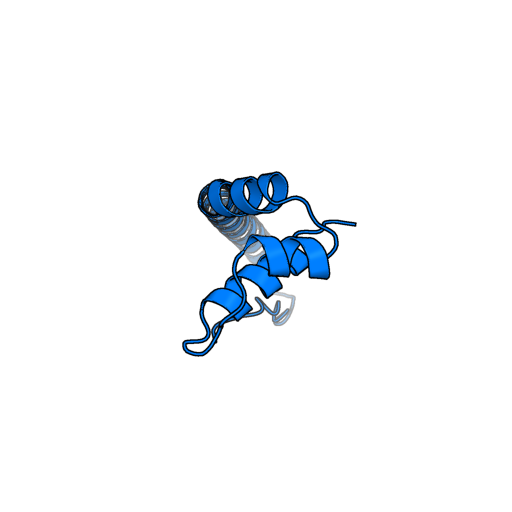LYS A CA 1
ATOM 669 C C . LYS A 1 81 ? -6.070 -12.751 8.998 1.00 46.72 81 LYS A C 1
ATOM 671 O O . LYS A 1 81 ? -6.375 -13.884 8.648 1.00 46.72 81 LYS A O 1
ATOM 676 N N . ILE A 1 82 ? -5.382 -11.916 8.238 1.00 41.66 82 ILE A N 1
ATOM 677 C CA . ILE A 1 82 ? -4.397 -12.417 7.287 1.00 41.66 82 ILE A CA 1
ATOM 678 C C . ILE A 1 82 ? -3.073 -12.296 8.037 1.00 41.66 82 ILE A C 1
ATOM 680 O O . ILE A 1 82 ? -2.411 -11.268 8.008 1.00 41.66 82 ILE A O 1
ATOM 684 N N . ASN A 1 83 ? -2.822 -13.312 8.861 1.00 34.97 83 ASN A N 1
ATOM 685 C CA . ASN A 1 83 ? -1.502 -13.694 9.339 1.00 34.97 83 ASN A CA 1
ATOM 686 C C . ASN A 1 83 ? -1.294 -15.091 8.764 1.00 34.97 83 ASN A C 1
ATOM 688 O O . ASN A 1 83 ? -1.849 -16.039 9.3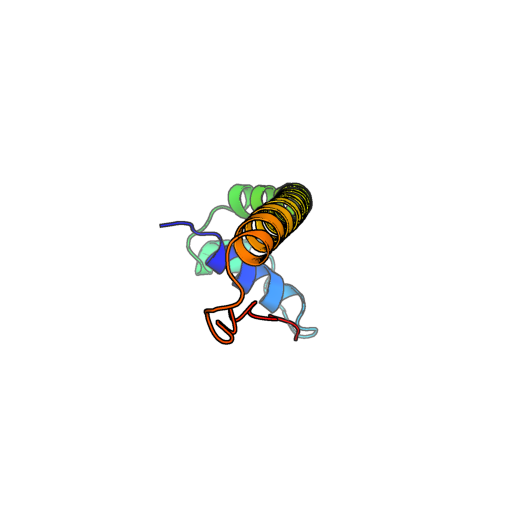23 1.00 34.97 83 ASN A O 1
ATOM 692 N N . HIS A 1 84 ? -0.601 -15.189 7.641 1.00 37.47 84 HIS A N 1
ATOM 693 C CA . HIS A 1 84 ? 0.524 -16.090 7.409 1.00 37.47 84 HIS A CA 1
ATOM 694 C C . HIS A 1 84 ? 1.121 -15.739 6.048 1.00 37.47 84 HIS A C 1
ATOM 696 O O . HIS A 1 84 ? 0.307 -15.361 5.181 1.00 37.47 84 HIS A O 1
#

Foldseek 3Di:
DDCLVLLVVLVVLVPPPPDPDDSVNSCVVSVHDPVVSVVSVVCPVVVVVVVVVVVVVVVVVVVVVCVVDPDDDDPPDPPPPPDD